Protein AF-X1HGA0-F1 (afdb_monomer_lite)

Secondary structure (DSSP, 8-state):
----S--TTT-GGGTT--HHHHHHHHHHHHHHTT---------SSSSSSS-TTSSS--SSS-HHHHHHHT--

pLDDT: mean 94.72, std 4.28, range [70.81, 98.62]

InterPro domains:
  IPR017853 Glycoside hydrolase superfamily [SSF51445] (8-71)

Structure (mmCIF, N/CA/C/O backbone):
data_AF-X1HGA0-F1
#
_entry.id   AF-X1HGA0-F1
#
loop_
_atom_site.group_PDB
_atom_site.id
_atom_site.type_symbol
_atom_site.label_atom_id
_atom_site.label_alt_id
_atom_site.label_comp_id
_atom_site.label_asym_id
_atom_site.label_entity_id
_atom_site.label_seq_id
_atom_site.pdbx_PDB_ins_code
_atom_site.Cartn_x
_atom_site.Cartn_y
_atom_site.Cartn_z
_atom_site.occupancy
_atom_site.B_iso_or_equiv
_atom_site.auth_seq_id
_atom_site.auth_comp_id
_atom_site.auth_asym_id
_atom_site.auth_atom_id
_atom_site.pdbx_PDB_model_num
ATOM 1 N N . SER A 1 1 ? -0.799 -10.854 3.495 1.00 86.50 1 SER A N 1
ATOM 2 C CA . SER A 1 1 ? -0.020 -11.267 4.688 1.00 86.50 1 SER A CA 1
ATOM 3 C C . SER A 1 1 ? -0.498 -10.490 5.906 1.00 86.50 1 SER A C 1
ATOM 5 O O . SER A 1 1 ? -1.105 -9.437 5.729 1.00 86.50 1 SER A O 1
ATOM 7 N N . THR A 1 2 ? -0.260 -10.998 7.118 1.00 89.88 2 THR A N 1
ATOM 8 C CA . THR A 1 2 ? -0.615 -10.313 8.374 1.00 89.88 2 THR A CA 1
ATOM 9 C C . THR A 1 2 ? 0.344 -9.139 8.638 1.00 89.88 2 THR A C 1
ATOM 11 O O . THR A 1 2 ? 1.552 -9.295 8.424 1.00 89.88 2 THR A O 1
ATOM 14 N N . PRO A 1 3 ? -0.150 -7.957 9.049 1.00 93.06 3 PRO A N 1
ATOM 15 C CA . PRO A 1 3 ? 0.692 -6.824 9.426 1.00 93.06 3 PRO A CA 1
ATOM 16 C C . PRO A 1 3 ? 1.393 -7.056 10.775 1.00 93.06 3 PRO A C 1
ATOM 18 O O . PRO A 1 3 ? 0.900 -7.774 11.644 1.00 93.06 3 PRO A O 1
ATOM 21 N N . SER A 1 4 ? 2.547 -6.416 10.958 1.00 92.81 4 SER A N 1
ATOM 22 C CA . SER A 1 4 ? 3.299 -6.377 12.219 1.00 92.81 4 SER A CA 1
ATOM 23 C C . SER A 1 4 ? 3.392 -4.940 12.734 1.00 92.81 4 SER A C 1
ATOM 25 O O . SER A 1 4 ? 3.345 -4.009 11.936 1.00 92.81 4 SER A O 1
ATOM 27 N N . GLY A 1 5 ? 3.593 -4.755 14.041 1.00 94.38 5 GLY A N 1
ATOM 28 C CA . GLY A 1 5 ? 3.807 -3.426 14.635 1.00 94.38 5 GLY A CA 1
ATOM 29 C C . GLY A 1 5 ? 2.533 -2.656 15.003 1.00 94.38 5 GLY A C 1
ATOM 30 O O . GLY A 1 5 ? 2.616 -1.466 15.285 1.00 94.38 5 GLY A O 1
ATOM 31 N N . ILE A 1 6 ? 1.371 -3.318 15.025 1.00 96.94 6 ILE A N 1
ATOM 32 C CA . ILE A 1 6 ? 0.100 -2.734 15.477 1.00 96.94 6 ILE A CA 1
ATOM 33 C C . ILE A 1 6 ? -0.147 -3.124 16.940 1.00 96.94 6 ILE A C 1
ATOM 35 O O . ILE A 1 6 ? -0.113 -4.303 17.293 1.00 96.94 6 ILE A O 1
ATOM 39 N N . ASP A 1 7 ? -0.420 -2.132 17.786 1.00 97.62 7 ASP A N 1
ATOM 40 C CA . ASP A 1 7 ? -0.920 -2.335 19.147 1.00 97.62 7 ASP A CA 1
ATOM 41 C C . ASP A 1 7 ? -2.447 -2.505 19.108 1.00 97.62 7 ASP A C 1
ATOM 43 O O . ASP A 1 7 ? -3.198 -1.527 19.052 1.00 97.62 7 ASP A O 1
ATOM 47 N N . TYR A 1 8 ? -2.914 -3.754 19.126 1.00 97.31 8 TYR A N 1
ATOM 48 C CA . TYR A 1 8 ? -4.343 -4.074 19.044 1.00 97.31 8 TYR A CA 1
ATOM 49 C C . TYR A 1 8 ? -5.135 -3.709 20.304 1.00 97.31 8 TYR A C 1
ATOM 51 O O . TYR A 1 8 ? -6.358 -3.659 20.248 1.00 97.31 8 TYR A O 1
ATOM 59 N N . SER A 1 9 ? -4.481 -3.384 21.427 1.00 98.06 9 SER A N 1
ATOM 60 C CA . SER A 1 9 ? -5.204 -2.827 22.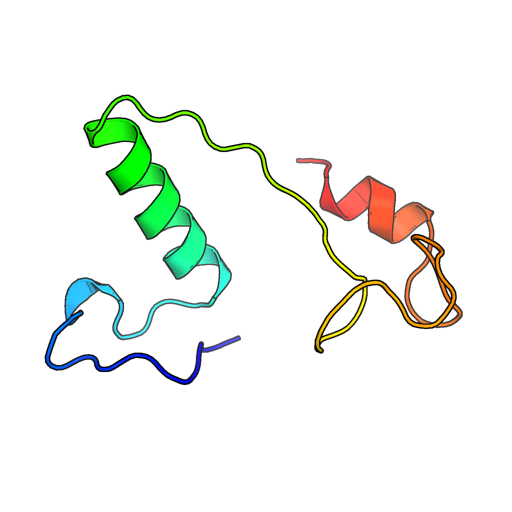581 1.00 98.06 9 SER A CA 1
ATOM 61 C C . SER A 1 9 ? -5.754 -1.425 22.294 1.00 98.06 9 SER A C 1
ATOM 63 O O . SER A 1 9 ? -6.737 -1.008 22.901 1.00 98.06 9 SER A O 1
ATOM 65 N N . LYS A 1 10 ? -5.134 -0.712 21.343 1.00 97.81 10 LYS A N 1
ATOM 66 C CA . LYS A 1 10 ? -5.534 0.628 20.891 1.00 97.81 10 LYS A CA 1
ATOM 67 C C . LYS A 1 10 ? -6.270 0.627 19.557 1.00 97.81 10 LYS A C 1
ATOM 69 O O . LYS A 1 10 ? -7.002 1.571 19.297 1.00 97.81 10 LYS A O 1
ATOM 74 N N . ASN A 1 11 ? -6.053 -0.402 18.739 1.00 97.44 11 ASN A N 1
ATOM 75 C CA . ASN A 1 11 ? -6.636 -0.549 17.404 1.00 97.44 11 ASN A CA 1
ATOM 76 C C . ASN A 1 11 ? -7.342 -1.917 17.287 1.00 97.44 11 ASN A C 1
ATOM 78 O O . ASN A 1 11 ? -6.926 -2.754 16.476 1.00 97.44 11 ASN A O 1
ATOM 82 N N . PRO A 1 12 ? -8.320 -2.222 18.164 1.00 97.25 12 PRO A N 1
ATOM 83 C CA . PRO A 1 12 ? -8.962 -3.537 18.205 1.00 97.25 12 PRO A CA 1
ATOM 84 C C . PRO A 1 12 ? -9.654 -3.909 16.885 1.00 97.25 12 PRO A C 1
ATOM 86 O O . PRO A 1 12 ? -9.696 -5.079 16.520 1.00 97.25 12 PRO A O 1
ATOM 89 N N . GLU A 1 13 ? -10.148 -2.924 16.140 1.00 96.25 13 GLU A N 1
ATOM 90 C CA . GLU A 1 13 ? -10.806 -3.083 14.841 1.00 96.25 13 GLU A CA 1
ATOM 91 C C . GLU A 1 13 ? -9.879 -3.584 13.725 1.00 96.25 13 GLU A C 1
ATOM 93 O O . GLU A 1 13 ? -10.357 -4.155 12.749 1.00 96.25 13 GLU A O 1
ATOM 98 N N . LEU A 1 14 ? -8.560 -3.409 13.866 1.00 97.50 14 LEU A N 1
ATOM 99 C CA . LEU A 1 14 ? -7.584 -3.877 12.877 1.00 97.50 14 LEU A CA 1
ATOM 100 C C . LEU A 1 14 ? -7.150 -5.329 13.117 1.00 97.50 14 LEU A C 1
ATOM 102 O O . LEU A 1 14 ? -6.400 -5.897 12.318 1.00 97.50 14 LEU A O 1
ATOM 106 N N . GLN A 1 15 ? -7.564 -5.939 14.231 1.00 96.88 15 GLN A N 1
ATOM 107 C CA . GLN A 1 15 ? -7.119 -7.276 14.597 1.00 96.88 15 GLN A CA 1
ATOM 108 C C . GLN A 1 15 ? -7.659 -8.329 13.622 1.00 96.88 15 GLN A C 1
ATOM 110 O O . GLN A 1 15 ? -8.859 -8.457 13.411 1.00 96.88 15 GLN A O 1
ATOM 115 N N . GLY A 1 16 ? -6.751 -9.129 13.058 1.00 96.12 16 GLY A N 1
ATOM 116 C CA . GLY A 1 16 ? -7.090 -10.198 12.112 1.00 96.12 16 GLY A CA 1
ATOM 117 C C . GLY A 1 16 ? -7.164 -9.752 10.651 1.00 96.12 16 GLY A C 1
ATOM 118 O O . GLY A 1 16 ? -7.185 -10.616 9.778 1.00 96.12 16 GLY A O 1
ATOM 119 N N . LEU A 1 17 ? -7.115 -8.445 10.378 1.00 97.75 17 LEU A N 1
ATOM 120 C CA . LEU A 1 17 ? -7.059 -7.922 9.017 1.00 97.75 17 LEU A CA 1
ATOM 121 C C . LEU A 1 17 ? -5.690 -8.182 8.374 1.00 97.75 17 LEU A C 1
ATOM 123 O O . LEU A 1 17 ? -4.633 -8.126 9.014 1.00 97.75 17 LEU A O 1
ATOM 127 N N . SER A 1 18 ? -5.697 -8.456 7.075 1.00 97.44 18 SER A N 1
ATOM 128 C CA . SER A 1 18 ? -4.497 -8.478 6.246 1.00 97.44 18 SER A CA 1
ATOM 129 C C . SER A 1 18 ? -3.979 -7.059 5.974 1.00 97.44 18 SER A C 1
ATOM 131 O O . SER A 1 18 ? -4.669 -6.066 6.184 1.00 97.44 18 SER A O 1
ATOM 133 N N . LYS A 1 19 ? -2.740 -6.938 5.476 1.00 95.38 19 LYS A N 1
ATOM 134 C CA . LYS A 1 19 ? -2.137 -5.630 5.147 1.00 95.38 19 LYS A CA 1
ATOM 135 C C . LYS A 1 19 ? -2.991 -4.779 4.197 1.00 95.38 19 LYS A C 1
ATOM 137 O O . LYS A 1 19 ? -3.022 -3.567 4.375 1.00 95.38 19 LYS A O 1
ATOM 142 N N . ILE A 1 20 ? -3.652 -5.397 3.212 1.00 95.44 20 ILE A N 1
ATOM 143 C CA . ILE A 1 20 ? -4.487 -4.662 2.252 1.00 95.44 20 ILE A CA 1
ATOM 144 C C . ILE A 1 20 ? -5.798 -4.206 2.903 1.00 95.44 20 ILE A C 1
ATOM 146 O O . ILE A 1 20 ? -6.155 -3.045 2.783 1.00 95.44 20 ILE A O 1
ATOM 150 N N . GLU A 1 21 ? -6.422 -5.050 3.728 1.00 97.62 21 GLU A N 1
ATOM 151 C CA . GLU A 1 21 ? -7.642 -4.688 4.465 1.00 97.62 21 GLU A CA 1
ATOM 152 C C . GLU A 1 21 ? -7.387 -3.583 5.504 1.00 97.62 21 GLU A C 1
ATOM 154 O O . GLU A 1 21 ? -8.241 -2.730 5.733 1.00 97.62 21 GLU A O 1
ATOM 159 N N . VAL A 1 22 ? -6.195 -3.540 6.114 1.00 98.12 22 VAL A N 1
ATOM 160 C CA . VAL A 1 22 ? -5.794 -2.405 6.964 1.00 98.12 22 VAL A CA 1
ATOM 161 C C . VAL A 1 22 ? -5.679 -1.114 6.146 1.00 98.12 22 VAL A C 1
ATOM 163 O O . VAL A 1 22 ? -6.103 -0.061 6.619 1.00 98.12 22 VAL A O 1
ATOM 166 N N . MET A 1 23 ? -5.134 -1.169 4.925 1.00 97.12 23 MET A N 1
ATOM 167 C CA . MET A 1 23 ? -5.090 -0.005 4.033 1.00 97.12 23 MET A CA 1
ATOM 168 C C . MET A 1 23 ? -6.505 0.459 3.660 1.00 97.12 23 MET A C 1
ATOM 170 O O . MET A 1 23 ? -6.784 1.655 3.746 1.00 97.12 23 MET A O 1
ATOM 174 N N . ASP A 1 24 ? -7.409 -0.472 3.344 1.00 97.81 24 ASP A N 1
ATOM 175 C CA . ASP A 1 24 ? -8.817 -0.174 3.056 1.00 97.81 24 ASP A CA 1
ATOM 176 C C . ASP A 1 24 ? -9.503 0.522 4.239 1.00 97.81 24 ASP A C 1
ATOM 178 O O . ASP A 1 24 ? -10.168 1.543 4.054 1.00 97.81 24 ASP A O 1
ATOM 182 N N . ALA A 1 25 ? -9.288 0.035 5.468 1.00 97.81 25 ALA A N 1
ATOM 183 C CA . ALA A 1 25 ? -9.832 0.649 6.680 1.00 97.81 25 ALA A CA 1
ATOM 184 C C . ALA A 1 25 ? -9.343 2.099 6.873 1.00 97.81 25 ALA A C 1
ATOM 186 O O . ALA A 1 25 ? -10.130 2.989 7.206 1.00 97.81 25 ALA A O 1
ATOM 187 N N . VAL A 1 26 ? -8.058 2.365 6.611 1.00 97.44 26 VAL A N 1
ATOM 188 C CA . VAL A 1 26 ? -7.480 3.718 6.688 1.00 97.44 26 VAL A CA 1
ATOM 189 C C . VAL A 1 26 ? -8.070 4.640 5.616 1.00 97.44 26 VAL A C 1
ATOM 191 O O . VAL A 1 26 ? -8.423 5.781 5.920 1.00 97.44 26 VAL A O 1
ATOM 194 N N . ILE A 1 27 ? -8.209 4.161 4.375 1.00 98.31 27 ILE A N 1
ATOM 195 C CA . ILE A 1 27 ? -8.798 4.935 3.269 1.00 98.31 27 ILE A CA 1
ATOM 196 C C . ILE A 1 27 ? -10.267 5.255 3.556 1.00 98.31 27 ILE A C 1
ATOM 198 O O . ILE A 1 27 ? -10.690 6.397 3.363 1.00 98.31 27 ILE A O 1
ATOM 202 N N . ALA A 1 28 ? -11.032 4.279 4.053 1.00 98.25 28 ALA A N 1
ATOM 203 C CA . ALA A 1 28 ? -12.433 4.466 4.414 1.00 98.25 28 ALA A CA 1
ATOM 204 C C . ALA A 1 28 ? -12.589 5.571 5.471 1.00 98.25 28 ALA A C 1
ATOM 206 O O . ALA A 1 28 ? -13.344 6.524 5.261 1.00 98.25 28 ALA A O 1
ATOM 207 N N . TYR A 1 29 ? -11.799 5.516 6.549 1.00 97.94 29 TYR A N 1
ATOM 208 C CA . TYR A 1 29 ? -11.819 6.540 7.594 1.00 97.94 29 TYR A CA 1
ATOM 209 C C . TYR A 1 29 ? -11.378 7.922 7.083 1.00 97.94 29 TYR A C 1
ATOM 211 O O . TYR A 1 29 ? -11.977 8.941 7.430 1.00 97.94 29 TYR A O 1
ATOM 219 N N . ALA A 1 30 ? -10.364 7.990 6.213 1.00 98.50 30 ALA A N 1
ATOM 220 C CA . ALA A 1 30 ? -9.968 9.240 5.561 1.00 98.50 30 ALA A CA 1
ATOM 221 C C . ALA A 1 30 ? -11.128 9.840 4.735 1.00 98.50 30 ALA A C 1
ATOM 223 O O . ALA A 1 30 ? -11.348 11.056 4.759 1.00 98.50 30 ALA A O 1
ATOM 224 N N . GLY A 1 31 ? -11.914 8.987 4.069 1.00 98.50 31 GLY A N 1
ATOM 225 C CA . GLY A 1 31 ? -13.139 9.358 3.361 1.00 98.50 31 GLY A CA 1
ATOM 226 C C . GLY A 1 31 ? -14.192 9.997 4.270 1.00 98.50 31 GLY A C 1
ATOM 227 O O . GLY A 1 31 ? -14.728 11.050 3.925 1.00 98.50 31 GLY A O 1
ATOM 228 N N . GLU A 1 32 ? -14.418 9.449 5.468 1.00 98.38 32 GLU A N 1
ATOM 229 C CA . GLU A 1 32 ? -15.309 10.049 6.481 1.00 98.38 32 GLU A CA 1
ATOM 230 C C . GLU A 1 32 ? -14.856 11.454 6.913 1.00 98.38 32 GLU A C 1
ATOM 232 O O . GLU A 1 32 ? -15.666 12.285 7.331 1.00 98.38 32 GLU A O 1
ATOM 237 N N . LYS A 1 33 ? -13.553 11.741 6.802 1.00 98.44 33 LYS A N 1
ATOM 238 C CA . LYS A 1 33 ? -12.957 13.056 7.087 1.00 98.44 33 LYS A CA 1
ATOM 239 C C . LYS A 1 33 ? -12.850 13.965 5.862 1.00 98.44 33 LYS A C 1
ATOM 241 O O . LYS A 1 33 ? -12.259 15.036 5.967 1.00 98.44 33 LYS A O 1
ATOM 246 N N . ASN A 1 34 ? -13.440 13.588 4.725 1.00 98.25 34 ASN A N 1
ATOM 247 C CA . ASN A 1 34 ? -13.357 14.314 3.452 1.00 98.25 34 ASN A CA 1
ATOM 248 C C . ASN A 1 34 ? -11.921 14.489 2.923 1.00 98.25 34 ASN A C 1
ATOM 250 O O . ASN A 1 34 ? -11.625 15.451 2.211 1.00 98.25 34 ASN A O 1
ATOM 254 N N . MET A 1 35 ? -11.020 13.565 3.253 1.00 98.62 35 MET A N 1
ATOM 255 C CA . MET A 1 35 ? -9.658 13.564 2.728 1.00 98.62 35 MET A CA 1
ATOM 256 C C . MET A 1 35 ? -9.597 12.837 1.381 1.00 98.62 35 MET A C 1
ATOM 258 O O . MET A 1 35 ? -10.377 11.928 1.095 1.00 98.62 35 MET A O 1
ATOM 262 N N . ARG A 1 36 ? -8.653 13.247 0.531 1.00 98.06 36 ARG A N 1
ATOM 263 C CA . ARG A 1 36 ? -8.298 12.523 -0.695 1.00 98.06 36 ARG A CA 1
ATOM 264 C C . ARG A 1 36 ? -7.063 11.672 -0.429 1.00 98.06 36 ARG A C 1
ATOM 266 O O . ARG A 1 36 ? -6.157 12.119 0.269 1.00 98.06 36 ARG A O 1
ATOM 273 N N . VAL A 1 37 ? -7.035 10.476 -1.008 1.00 97.88 37 VAL A N 1
ATOM 274 C CA . VAL A 1 37 ? -5.897 9.556 -0.942 1.00 97.88 37 VAL A CA 1
ATOM 275 C C . VAL A 1 37 ? -5.368 9.353 -2.356 1.00 97.88 37 VAL A C 1
ATOM 277 O O . VAL A 1 37 ? -6.144 9.106 -3.276 1.00 97.88 37 VAL A O 1
ATOM 280 N N . ILE A 1 38 ? -4.054 9.480 -2.519 1.00 97.69 38 ILE A N 1
ATOM 281 C CA . ILE A 1 38 ? -3.331 9.110 -3.735 1.00 97.69 38 ILE A CA 1
ATOM 282 C C . ILE A 1 38 ? -2.453 7.928 -3.347 1.00 97.69 38 ILE A C 1
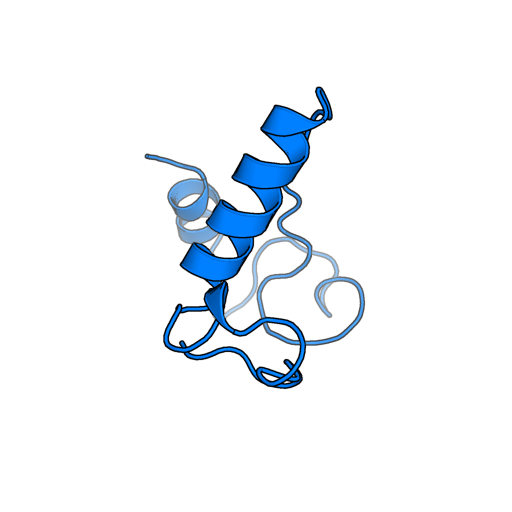ATOM 284 O O . ILE A 1 38 ? -1.669 8.036 -2.404 1.00 97.69 38 ILE A O 1
ATOM 288 N N . LEU A 1 39 ? -2.630 6.800 -4.030 1.00 96.06 39 LEU A N 1
ATOM 289 C CA . LEU A 1 39 ? -1.809 5.618 -3.810 1.00 96.06 39 LEU A CA 1
ATOM 290 C C . LEU A 1 39 ? -0.479 5.772 -4.548 1.00 96.06 39 LEU A C 1
ATOM 292 O O . LEU A 1 39 ? -0.446 6.227 -5.689 1.00 96.06 39 LEU A O 1
ATOM 296 N N . ASP A 1 40 ? 0.598 5.373 -3.882 1.00 93.56 40 ASP A N 1
ATOM 297 C CA . ASP A 1 40 ? 1.962 5.396 -4.398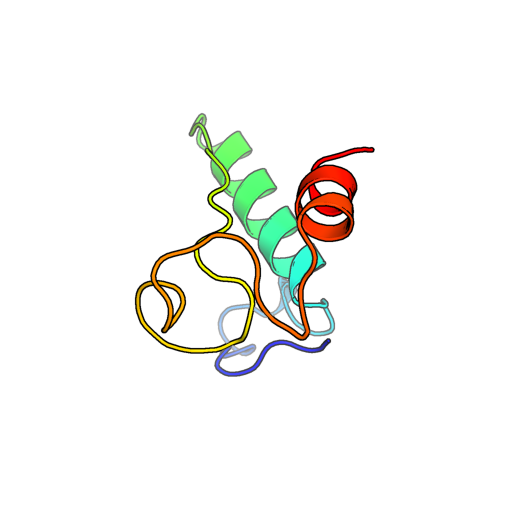 1.00 93.56 40 ASP A CA 1
ATOM 298 C C . ASP A 1 40 ? 2.563 3.997 -4.252 1.00 93.56 40 ASP A C 1
ATOM 300 O O . ASP A 1 40 ? 2.723 3.488 -3.138 1.00 93.56 40 ASP A O 1
ATOM 304 N N . GLN A 1 41 ? 2.901 3.364 -5.375 1.00 92.19 41 GLN A N 1
ATOM 305 C CA . GLN A 1 41 ? 3.685 2.135 -5.356 1.00 92.19 41 GLN A CA 1
ATOM 306 C C . GLN A 1 41 ? 5.152 2.501 -5.148 1.00 92.19 41 GLN A C 1
ATOM 308 O O . GLN A 1 41 ? 5.946 2.611 -6.078 1.00 92.19 41 GLN A O 1
ATOM 313 N N . HIS A 1 42 ? 5.488 2.679 -3.877 1.00 92.31 42 HIS A N 1
ATOM 314 C CA . HIS A 1 42 ? 6.737 3.299 -3.456 1.00 92.31 42 HIS A CA 1
ATOM 315 C C . HIS A 1 42 ? 8.002 2.490 -3.809 1.00 92.31 42 HIS A C 1
ATOM 317 O O . HIS A 1 42 ? 9.093 3.051 -3.923 1.00 92.31 42 HIS A O 1
ATOM 323 N N . ARG A 1 43 ? 7.878 1.158 -3.914 1.00 92.94 43 ARG A N 1
ATOM 324 C CA . ARG A 1 43 ? 8.972 0.210 -4.197 1.00 92.94 43 ARG A CA 1
ATOM 325 C C . ARG A 1 43 ? 8.440 -1.185 -4.535 1.00 92.94 43 ARG A C 1
ATOM 327 O O . ARG A 1 43 ? 7.336 -1.533 -4.120 1.00 92.94 43 ARG A O 1
ATOM 334 N N . SER A 1 44 ? 9.255 -1.998 -5.210 1.00 91.44 44 SER A N 1
ATOM 335 C CA . SER A 1 44 ? 8.859 -3.344 -5.665 1.00 91.44 44 SER A CA 1
ATOM 336 C C . SER A 1 44 ? 8.962 -4.423 -4.569 1.00 91.44 44 SER A C 1
ATOM 338 O O . SER A 1 44 ? 8.089 -5.274 -4.454 1.00 91.44 44 SER A O 1
ATOM 340 N N . ALA A 1 45 ? 9.978 -4.358 -3.698 1.00 90.12 45 ALA A N 1
ATOM 341 C CA . ALA A 1 45 ? 10.178 -5.290 -2.571 1.00 90.12 45 ALA A CA 1
ATOM 342 C C . ALA A 1 45 ? 9.946 -4.608 -1.203 1.00 90.12 45 ALA A C 1
ATOM 344 O O . ALA A 1 45 ? 9.847 -3.392 -1.164 1.00 90.12 45 ALA A O 1
ATOM 345 N N . PRO A 1 46 ? 9.905 -5.298 -0.047 1.00 88.50 46 PRO A N 1
ATOM 346 C CA . PRO A 1 46 ? 9.875 -4.645 1.274 1.00 88.50 46 PRO A CA 1
ATOM 347 C C . PRO A 1 46 ? 11.185 -3.908 1.625 1.00 88.50 46 PRO A C 1
ATOM 349 O O . PRO A 1 46 ? 12.263 -4.410 1.320 1.00 88.50 46 PRO A O 1
ATOM 352 N N . GLY A 1 47 ? 11.115 -2.756 2.307 1.00 87.44 47 GLY A N 1
ATOM 353 C CA . GLY A 1 47 ? 12.284 -2.016 2.820 1.00 87.44 47 GLY A CA 1
ATOM 354 C C . GLY A 1 47 ? 12.042 -0.504 2.965 1.00 87.44 47 GLY A C 1
ATOM 355 O O . GLY A 1 47 ? 10.897 -0.059 2.918 1.00 87.44 47 GLY A O 1
ATOM 356 N N . ALA A 1 48 ? 13.113 0.279 3.139 1.00 85.50 48 ALA A N 1
ATOM 357 C CA . ALA A 1 48 ? 13.066 1.743 3.243 1.00 85.50 48 ALA A CA 1
ATOM 358 C C . ALA A 1 48 ? 13.551 2.443 1.958 1.00 85.50 48 ALA A C 1
ATOM 360 O O . ALA A 1 48 ? 14.504 1.982 1.334 1.00 85.50 48 ALA A O 1
ATOM 361 N N . GLY A 1 49 ? 12.926 3.567 1.595 1.00 88.19 49 GLY A N 1
ATOM 362 C CA . GLY A 1 49 ? 13.288 4.362 0.414 1.00 88.19 49 GLY A CA 1
ATOM 363 C 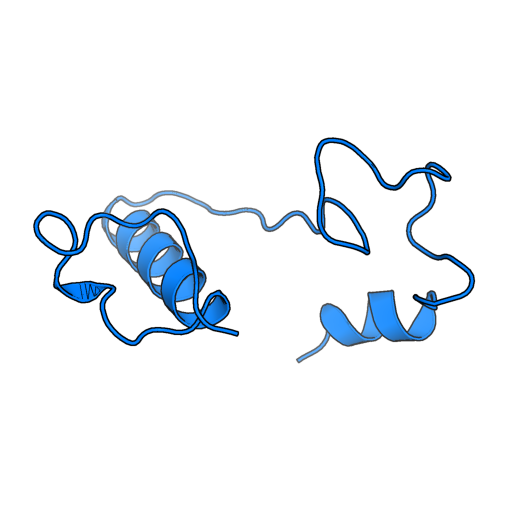C . GLY A 1 49 ? 12.861 3.736 -0.919 1.00 88.19 49 GLY A C 1
ATOM 364 O O . GLY A 1 49 ? 12.040 2.816 -0.941 1.00 88.19 49 GLY A O 1
ATOM 365 N N . THR A 1 50 ? 13.427 4.253 -2.013 1.00 89.69 50 THR A N 1
ATOM 366 C CA . THR A 1 50 ? 13.162 3.807 -3.391 1.00 89.69 50 THR A CA 1
ATOM 367 C C . THR A 1 50 ? 13.659 2.381 -3.637 1.00 89.69 50 THR A C 1
ATOM 369 O O . THR A 1 50 ? 14.495 1.876 -2.887 1.00 89.69 50 THR A O 1
ATOM 372 N N . SER A 1 51 ? 13.195 1.741 -4.717 1.00 92.12 51 SER A N 1
ATOM 373 C CA . SER A 1 51 ? 13.800 0.497 -5.216 1.00 92.12 51 SER A CA 1
ATOM 374 C C . SER A 1 51 ? 15.312 0.669 -5.407 1.00 92.12 51 SER A C 1
ATOM 376 O O . SER A 1 51 ? 15.764 1.716 -5.876 1.00 92.12 51 SER A O 1
ATOM 378 N N . ASP A 1 52 ? 16.093 -0.356 -5.058 1.00 90.88 52 ASP A N 1
ATOM 379 C CA . ASP A 1 52 ? 17.562 -0.273 -4.993 1.00 90.88 52 ASP A CA 1
ATOM 380 C C . ASP A 1 52 ? 18.207 0.070 -6.347 1.00 90.88 52 ASP A C 1
ATOM 382 O O . ASP A 1 52 ? 19.260 0.702 -6.403 1.00 90.88 52 ASP A O 1
ATOM 386 N N . ASN A 1 53 ? 17.567 -0.327 -7.451 1.00 92.81 53 ASN A N 1
ATOM 387 C CA . ASN A 1 53 ? 18.014 -0.030 -8.813 1.00 92.81 53 ASN A CA 1
ATOM 388 C C . ASN A 1 53 ? 17.453 1.290 -9.379 1.00 92.81 53 ASN A C 1
ATOM 390 O O . ASN A 1 53 ? 17.785 1.646 -10.507 1.00 92.81 53 ASN A O 1
ATOM 394 N N . GLY A 1 54 ? 16.599 1.998 -8.632 1.00 91.88 54 GLY A N 1
ATOM 395 C CA . GLY A 1 54 ? 15.954 3.241 -9.062 1.00 91.88 54 GLY A CA 1
ATOM 396 C C . GLY A 1 54 ? 14.912 3.087 -10.178 1.00 91.88 54 GLY A C 1
ATOM 397 O O . GLY A 1 54 ? 14.469 4.097 -10.720 1.00 91.88 54 GLY A O 1
ATOM 398 N N . LEU A 1 55 ? 14.526 1.858 -10.533 1.00 94.56 55 LEU A N 1
ATOM 399 C CA . LEU A 1 55 ? 13.536 1.554 -11.569 1.00 94.56 55 LEU A CA 1
ATOM 400 C C . LEU A 1 55 ? 12.280 0.922 -10.951 1.00 94.56 55 LEU A C 1
ATOM 402 O O . LEU A 1 55 ? 12.281 0.484 -9.800 1.00 94.56 55 LEU A O 1
ATOM 406 N N . TRP A 1 56 ? 11.200 0.859 -11.731 1.00 94.06 56 TRP A N 1
ATOM 407 C CA . TRP A 1 56 ? 9.939 0.222 -11.328 1.00 94.06 56 TRP A CA 1
ATOM 408 C C . TRP A 1 56 ? 9.923 -1.303 -11.535 1.00 94.06 56 TRP A C 1
ATOM 410 O O . TRP A 1 56 ? 9.009 -1.976 -11.063 1.00 94.06 56 TRP A O 1
ATOM 420 N N . TYR A 1 57 ? 10.945 -1.855 -12.195 1.00 95.19 57 TYR A N 1
ATOM 421 C CA . TYR A 1 57 ? 11.096 -3.282 -12.480 1.00 95.19 57 TYR A CA 1
ATOM 422 C C . TYR A 1 57 ? 12.497 -3.785 -12.103 1.00 95.19 57 TYR A C 1
ATOM 424 O O . TYR A 1 57 ? 13.458 -3.016 -12.044 1.00 95.19 57 TYR A O 1
ATOM 432 N N . ASP A 1 58 ? 12.627 -5.089 -11.875 1.00 95.31 58 ASP A N 1
ATOM 433 C CA . ASP A 1 58 ? 13.887 -5.795 -11.641 1.00 95.31 58 ASP A CA 1
ATOM 434 C C . ASP A 1 58 ? 13.795 -7.263 -12.117 1.00 95.31 58 ASP A C 1
ATOM 436 O O . ASP A 1 58 ? 12.851 -7.653 -12.799 1.00 95.31 58 ASP A O 1
ATOM 440 N N . GLY A 1 59 ? 14.792 -8.097 -11.797 1.00 95.62 59 GLY A N 1
ATOM 441 C CA . GLY A 1 59 ? 14.802 -9.511 -12.208 1.00 95.62 59 GLY A CA 1
ATOM 442 C C . GLY A 1 59 ? 13.705 -10.382 -11.572 1.00 95.62 59 GLY A C 1
ATOM 443 O O . GLY A 1 59 ? 13.477 -11.498 -12.031 1.00 95.62 59 GLY A O 1
ATOM 444 N N . SER A 1 60 ? 13.043 -9.889 -10.527 1.00 96.00 60 SER A N 1
ATOM 445 C CA . SER A 1 60 ? 11.946 -10.536 -9.796 1.00 96.00 60 SER A CA 1
ATOM 446 C C . SER A 1 60 ? 10.590 -9.833 -9.945 1.00 96.00 60 SER A C 1
ATOM 448 O O . SER A 1 60 ? 9.568 -10.462 -9.684 1.00 96.00 60 SER A O 1
ATOM 450 N N . HIS A 1 61 ? 10.564 -8.577 -10.398 1.00 96.19 61 HIS A N 1
ATOM 451 C CA . HIS A 1 61 ? 9.360 -7.769 -10.606 1.00 96.19 61 HIS A CA 1
ATOM 452 C C . HIS A 1 61 ? 9.360 -7.220 -12.037 1.00 96.19 61 HIS A C 1
ATOM 454 O O . HIS A 1 61 ? 10.129 -6.313 -12.347 1.00 96.19 61 HIS A O 1
ATOM 460 N N . SER A 1 62 ? 8.531 -7.764 -12.929 1.00 96.75 62 SER A N 1
ATOM 461 C CA . SER A 1 62 ? 8.456 -7.295 -14.319 1.00 96.75 62 SER A CA 1
ATOM 462 C C . SER A 1 62 ? 7.613 -6.024 -14.458 1.00 96.75 62 SER A C 1
ATOM 464 O O . SER A 1 62 ? 6.740 -5.749 -13.637 1.00 96.75 62 SER A O 1
ATOM 466 N N . GLU A 1 63 ? 7.829 -5.273 -15.542 1.00 96.38 63 GLU A N 1
ATOM 467 C CA . GLU A 1 63 ? 6.953 -4.153 -15.916 1.00 96.38 63 GLU A CA 1
ATOM 468 C C . GLU A 1 63 ? 5.513 -4.617 -16.176 1.00 96.38 63 GLU A C 1
ATOM 470 O O . GLU A 1 63 ? 4.577 -3.968 -15.722 1.00 96.38 63 GLU A O 1
ATOM 475 N N . ASP 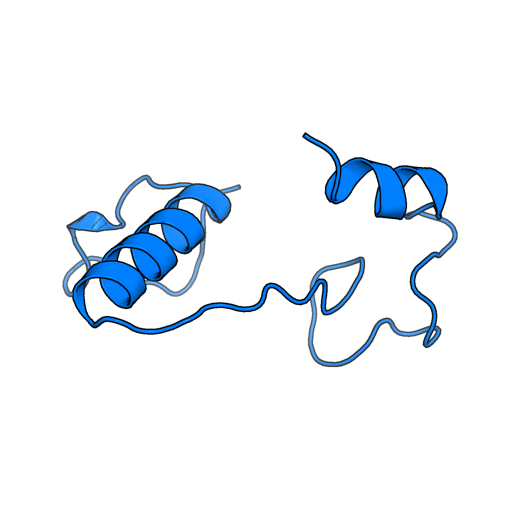A 1 64 ? 5.325 -5.771 -16.825 1.00 96.94 64 ASP A N 1
ATOM 476 C CA . ASP A 1 64 ? 3.988 -6.335 -17.049 1.00 96.94 64 ASP A CA 1
ATOM 477 C C . ASP A 1 64 ? 3.249 -6.585 -15.726 1.00 96.94 64 ASP A C 1
ATOM 479 O O . ASP A 1 64 ? 2.068 -6.259 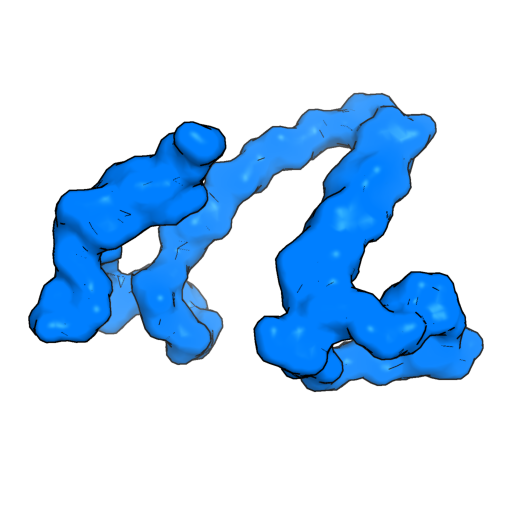-15.614 1.00 96.94 64 ASP A O 1
ATOM 483 N N . GLN A 1 65 ? 3.940 -7.115 -14.706 1.00 95.50 65 GLN A N 1
ATOM 484 C CA . GLN A 1 65 ? 3.356 -7.295 -13.375 1.00 95.50 65 GLN A CA 1
ATOM 485 C C . GLN A 1 65 ? 3.063 -5.943 -12.718 1.00 95.50 65 GLN A C 1
ATOM 487 O O . GLN A 1 65 ? 1.986 -5.766 -12.162 1.00 95.50 65 GLN A O 1
ATOM 492 N N . TRP A 1 66 ? 3.983 -4.980 -12.826 1.00 94.81 66 TRP A N 1
ATOM 493 C CA . TRP A 1 66 ? 3.793 -3.624 -12.308 1.00 94.81 66 TRP A CA 1
ATOM 494 C C . TRP A 1 66 ? 2.536 -2.966 -12.892 1.00 94.81 66 TRP A C 1
ATOM 496 O O . TRP A 1 66 ? 1.737 -2.406 -12.150 1.00 94.81 66 TRP A O 1
ATOM 506 N N . VAL A 1 67 ? 2.311 -3.082 -14.206 1.00 95.62 67 VAL A N 1
ATOM 507 C CA . VAL A 1 67 ? 1.094 -2.580 -14.862 1.00 95.62 67 VAL A CA 1
ATOM 508 C C . VAL A 1 67 ? -0.142 -3.356 -14.399 1.00 95.62 67 VAL A C 1
ATOM 510 O O . VAL A 1 67 ? -1.173 -2.741 -14.129 1.00 95.62 67 VAL A O 1
ATOM 513 N N . ALA A 1 68 ? -0.049 -4.686 -14.299 1.00 95.94 68 ALA A N 1
ATOM 514 C CA . ALA A 1 68 ? -1.162 -5.539 -13.888 1.00 95.94 68 ALA A CA 1
ATOM 515 C C . ALA A 1 68 ? -1.621 -5.266 -12.445 1.00 95.94 68 ALA A C 1
ATOM 517 O O . ALA A 1 68 ? -2.818 -5.303 -12.186 1.00 95.94 68 ALA A O 1
ATOM 518 N N . ASP A 1 69 ? -0.706 -4.927 -11.531 1.00 92.38 69 ASP A N 1
ATOM 519 C CA . ASP A 1 69 ? -1.025 -4.608 -10.130 1.00 92.38 69 ASP A CA 1
ATOM 520 C C . ASP A 1 69 ? -1.953 -3.386 -9.986 1.00 92.38 69 ASP A C 1
ATOM 522 O O . ASP A 1 69 ? -2.679 -3.268 -8.998 1.00 92.38 69 ASP A O 1
ATOM 526 N N . TRP A 1 70 ? -1.940 -2.474 -10.964 1.00 92.88 70 TRP A N 1
ATOM 527 C CA . TRP A 1 70 ? -2.800 -1.284 -10.999 1.00 92.88 70 TRP A CA 1
ATOM 528 C C . TRP A 1 70 ? -4.110 -1.487 -11.761 1.00 92.88 70 TRP A C 1
ATOM 530 O O . TRP A 1 70 ? -4.962 -0.594 -11.774 1.00 92.88 70 TRP A O 1
ATOM 540 N N . GLN A 1 71 ? -4.270 -2.628 -12.425 1.00 93.00 71 GLN A N 1
ATOM 541 C CA . GLN A 1 71 ? -5.489 -2.970 -13.142 1.00 93.00 71 GLN A CA 1
ATOM 542 C C . GLN A 1 71 ? -6.462 -3.706 -12.214 1.00 93.00 71 GLN A C 1
ATOM 544 O O . GLN A 1 71 ? -6.058 -4.418 -11.296 1.00 93.00 71 GLN A O 1
ATOM 549 N N . LEU A 1 72 ? -7.757 -3.481 -12.447 1.00 70.81 72 LEU A N 1
ATOM 550 C CA . LEU A 1 72 ? -8.855 -4.166 -11.759 1.00 70.81 72 LEU A CA 1
ATOM 551 C C . LEU A 1 72 ? -9.150 -5.524 -12.399 1.00 70.81 72 LEU A C 1
ATOM 553 O O . LEU A 1 72 ? -9.158 -5.580 -13.652 1.00 70.81 72 LEU A O 1
#

Sequence (72 aa):
STPSGIDYSKNPELQGLSKIEVMDAVIAYAGEKNMRVILDQHRSAPGAGTSDNGLWYDGSHSEDQWVADWQL

Organism: NCBI:txid412755

Foldseek 3Di:
DQDPDDDCVVVVVCPPDHPVVVVVVVCVVCVVVVHDDDDDPQEDDDDDHHHPVNDRADPVRDPVNVVVVPPD

Radius of gyration: 15.07 Å; chains: 1; bounding box: 33×26×40 Å